Protein AF-Q92461-F1 (afdb_monomer_lite)

Sequence (81 aa):
GVSFHVGSGAGDPNAFLDAVRNAKRVFDQGAAIGMHLNTLDVGGGFSDDSFESSAAVLGDALDKYFPEESGVNLIAEPGRY

Organism: Yarrowia lipolytica (NCBI:txid4952)

Foldseek 3Di:
DDEDALDAPCPDLCSLLVVLVVVLVVCVVCVVVPHDAAEYESEERADPVCNVVNVVSNVVSCCVRPNVVVNHHYHYHYDND

pLDDT: mean 92.5, std 9.49, range [55.59, 98.62]

Structure (mmCIF, N/CA/C/O backbone):
data_AF-Q92461-F1
#
_entry.id   AF-Q92461-F1
#
loop_
_atom_site.group_PDB
_atom_site.id
_atom_site.type_symbol
_atom_site.label_atom_id
_atom_site.label_alt_id
_atom_site.label_comp_id
_atom_site.label_asym_id
_atom_site.label_entity_id
_atom_site.label_seq_id
_atom_site.pdbx_PDB_ins_code
_atom_site.Cartn_x
_atom_site.Cartn_y
_atom_site.Cartn_z
_atom_site.occupancy
_atom_site.B_iso_or_equiv
_atom_site.auth_seq_id
_atom_site.auth_comp_id
_atom_site.auth_asym_id
_atom_site.auth_atom_id
_atom_site.pdbx_PDB_model_num
ATOM 1 N N . GLY A 1 1 ? -13.003 -0.556 0.906 1.00 93.44 1 GLY A N 1
ATOM 2 C CA . GLY A 1 1 ? -11.545 -0.481 1.098 1.00 93.44 1 GLY A CA 1
ATOM 3 C C . GLY A 1 1 ? -10.989 0.689 0.321 1.00 93.44 1 GLY A C 1
ATOM 4 O O . GLY A 1 1 ? -11.776 1.502 -0.153 1.00 93.44 1 GLY A O 1
ATOM 5 N N . VAL A 1 2 ? -9.670 0.760 0.188 1.00 98.06 2 VAL A N 1
ATOM 6 C CA . VAL A 1 2 ? -8.961 1.716 -0.678 1.00 98.06 2 VAL A CA 1
ATOM 7 C C . VAL A 1 2 ? -8.045 0.917 -1.598 1.00 98.06 2 VAL A C 1
ATOM 9 O O . VAL A 1 2 ? -7.487 -0.081 -1.153 1.00 98.06 2 VAL A O 1
ATOM 12 N N . SER A 1 3 ? -7.901 1.344 -2.849 1.00 97.75 3 SER A N 1
ATOM 13 C CA . SER A 1 3 ? -6.897 0.812 -3.770 1.00 97.75 3 SER A CA 1
ATOM 14 C C . SER A 1 3 ? -6.027 1.935 -4.322 1.00 97.75 3 SER A C 1
ATOM 16 O O . SER A 1 3 ? -6.468 3.087 -4.412 1.00 97.75 3 SER A O 1
ATOM 18 N N . PHE A 1 4 ? -4.792 1.611 -4.688 1.00 96.44 4 PHE A N 1
ATOM 19 C CA . PHE A 1 4 ? -3.926 2.493 -5.462 1.00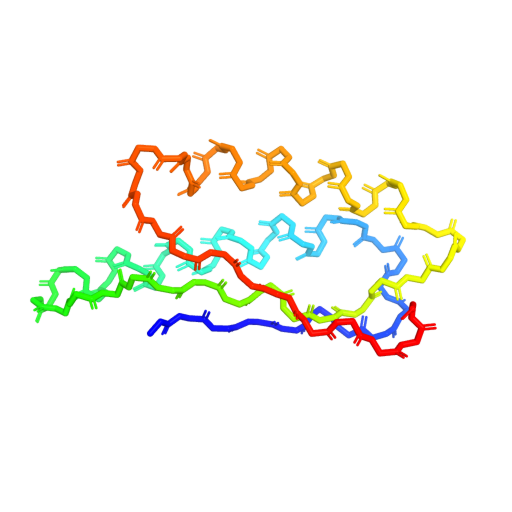 96.44 4 PHE A CA 1
ATOM 20 C C . PHE A 1 4 ? -3.122 1.700 -6.489 1.00 96.44 4 PHE A C 1
ATOM 22 O O . PHE A 1 4 ? -2.978 0.490 -6.385 1.00 96.44 4 PHE A O 1
ATOM 29 N N . HIS A 1 5 ? -2.579 2.395 -7.484 1.00 93.38 5 HIS A N 1
ATOM 30 C CA . HIS A 1 5 ? -1.695 1.805 -8.481 1.00 93.38 5 HIS A CA 1
ATOM 31 C C . HIS A 1 5 ? -0.596 2.817 -8.817 1.00 93.38 5 HIS A C 1
ATOM 33 O O . HIS A 1 5 ? -0.893 3.880 -9.361 1.00 93.38 5 HIS A O 1
ATOM 39 N N . VAL A 1 6 ? 0.662 2.512 -8.476 1.00 86.38 6 VAL A N 1
ATOM 40 C CA . VAL A 1 6 ? 1.798 3.436 -8.696 1.00 86.38 6 VAL A CA 1
ATOM 41 C C . VAL A 1 6 ? 2.217 3.536 -10.169 1.00 86.38 6 VAL A C 1
ATOM 43 O O . VAL A 1 6 ? 2.817 4.531 -10.568 1.00 86.38 6 VAL A O 1
ATOM 46 N N . GLY A 1 7 ? 1.838 2.555 -10.994 1.00 72.88 7 GLY A N 1
ATOM 47 C CA . GLY A 1 7 ? 2.145 2.509 -12.425 1.00 72.88 7 GLY A CA 1
ATOM 48 C C . GLY A 1 7 ? 3.433 1.747 -12.739 1.00 72.88 7 GLY A C 1
ATOM 49 O O . GLY A 1 7 ? 4.387 1.732 -11.966 1.00 72.88 7 GLY A O 1
ATOM 50 N N . SER A 1 8 ? 3.462 1.085 -13.897 1.00 59.53 8 SER A N 1
ATOM 51 C CA . SER A 1 8 ? 4.632 0.339 -14.374 1.00 59.53 8 SER A CA 1
ATOM 52 C C . SER A 1 8 ? 5.801 1.271 -14.697 1.00 59.53 8 SER A C 1
ATOM 54 O O . SER A 1 8 ? 5.623 2.221 -15.462 1.00 59.53 8 SER A O 1
ATOM 56 N N . GLY A 1 9 ? 6.995 0.964 -14.183 1.00 55.59 9 GL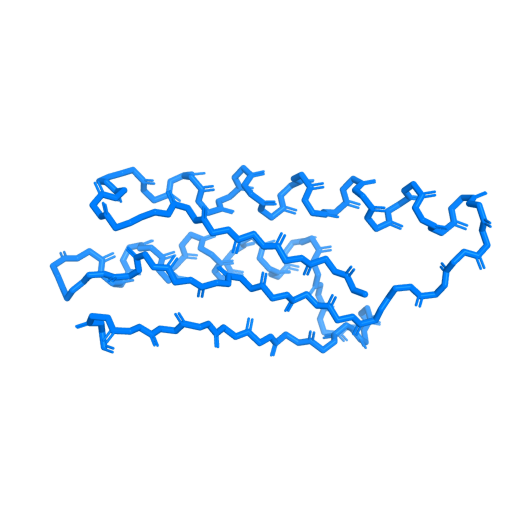Y A N 1
ATOM 57 C CA . GLY A 1 9 ? 8.196 1.778 -14.398 1.00 55.59 9 GLY A CA 1
ATOM 58 C C . GLY A 1 9 ? 8.375 2.910 -13.385 1.00 55.59 9 GLY A C 1
ATOM 59 O O . GLY A 1 9 ? 9.121 3.851 -13.657 1.00 55.59 9 GLY A O 1
ATOM 60 N N . ALA A 1 10 ? 7.709 2.834 -12.227 1.00 58.53 10 ALA A N 1
ATOM 61 C CA . ALA A 1 10 ? 8.019 3.664 -11.071 1.00 58.53 10 ALA A CA 1
ATOM 62 C C . ALA A 1 10 ? 9.452 3.357 -10.600 1.00 58.53 10 ALA A C 1
ATOM 64 O O . ALA A 1 10 ? 9.681 2.528 -9.728 1.00 58.53 10 ALA A O 1
ATOM 65 N N . GLY A 1 11 ? 10.438 4.015 -11.211 1.00 63.31 11 GLY A N 1
ATOM 66 C CA . GLY A 1 11 ? 11.842 3.914 -10.809 1.00 63.31 11 GLY A CA 1
ATOM 67 C C . GLY A 1 11 ? 12.119 4.498 -9.420 1.00 63.31 11 GLY A C 1
ATOM 68 O O . GLY A 1 11 ? 13.238 4.381 -8.931 1.00 63.31 11 GLY A O 1
ATOM 69 N N . ASP A 1 12 ? 11.118 5.124 -8.793 1.00 81.62 12 ASP A N 1
ATOM 70 C CA . ASP A 1 12 ? 11.175 5.642 -7.430 1.00 81.62 12 ASP A CA 1
ATOM 71 C C . ASP A 1 12 ? 10.315 4.788 -6.477 1.00 81.62 12 ASP A C 1
ATOM 73 O O . ASP A 1 12 ? 9.087 4.938 -6.451 1.00 81.62 12 ASP A O 1
ATOM 77 N N . PRO A 1 13 ? 10.942 3.933 -5.646 1.00 83.06 13 PRO A N 1
ATOM 78 C CA . PRO A 1 13 ? 10.267 3.173 -4.595 1.00 83.06 13 PRO A CA 1
ATOM 79 C C . PRO A 1 13 ? 9.429 4.029 -3.633 1.00 83.06 13 PRO A C 1
ATOM 81 O O . PRO A 1 13 ? 8.452 3.537 -3.067 1.00 83.06 13 PRO A O 1
ATOM 84 N N . ASN A 1 14 ? 9.745 5.322 -3.462 1.00 90.00 14 ASN A N 1
ATOM 85 C CA . ASN A 1 14 ? 8.982 6.206 -2.574 1.00 90.00 14 ASN A CA 1
ATOM 86 C C . ASN A 1 14 ? 7.548 6.459 -3.058 1.00 90.00 14 ASN A C 1
ATOM 88 O O . ASN A 1 14 ? 6.701 6.854 -2.254 1.00 90.00 14 ASN A O 1
ATOM 92 N N . ALA A 1 15 ? 7.234 6.169 -4.325 1.00 91.44 15 ALA A N 1
ATOM 93 C CA . ALA A 1 15 ? 5.863 6.225 -4.823 1.00 91.44 15 ALA A CA 1
ATOM 94 C C . ALA A 1 15 ? 4.923 5.301 -4.024 1.00 91.44 15 ALA A C 1
ATOM 96 O O . ALA A 1 15 ? 3.787 5.685 -3.738 1.00 91.44 15 ALA A O 1
ATOM 97 N N . PHE A 1 16 ? 5.401 4.124 -3.591 1.00 94.12 16 PHE A N 1
ATOM 98 C CA . PHE A 1 16 ? 4.631 3.227 -2.721 1.00 94.12 16 PHE A CA 1
ATOM 99 C C . PHE A 1 16 ? 4.393 3.839 -1.339 1.00 94.12 16 PHE A C 1
ATOM 101 O O . PHE A 1 16 ? 3.274 3.796 -0.831 1.00 94.12 16 PHE A O 1
ATOM 108 N N . LEU A 1 17 ? 5.410 4.469 -0.745 1.00 95.88 17 LEU A N 1
ATOM 109 C CA . LEU A 1 17 ? 5.282 5.134 0.554 1.00 95.88 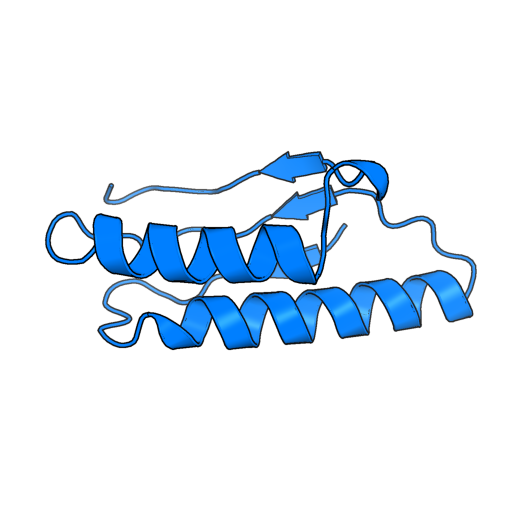17 LEU A CA 1
ATOM 110 C C . LEU A 1 17 ? 4.228 6.248 0.518 1.00 95.88 17 LEU A C 1
ATOM 112 O O . LEU A 1 17 ? 3.379 6.338 1.411 1.00 95.88 17 LEU A O 1
ATOM 116 N N . ASP A 1 18 ? 4.261 7.094 -0.509 1.00 95.44 18 ASP A N 1
ATOM 117 C CA . ASP A 1 18 ? 3.292 8.179 -0.651 1.00 95.44 18 ASP A CA 1
ATOM 118 C C . ASP A 1 18 ? 1.881 7.652 -0.935 1.00 95.44 18 ASP A C 1
ATOM 120 O O . ASP A 1 18 ? 0.905 8.165 -0.376 1.00 95.44 18 ASP A O 1
ATOM 124 N N . ALA A 1 19 ? 1.753 6.580 -1.720 1.00 96.62 19 ALA A N 1
ATOM 125 C CA . ALA A 1 19 ? 0.476 5.918 -1.955 1.00 96.62 19 ALA A CA 1
ATOM 126 C C . ALA A 1 19 ? -0.125 5.341 -0.659 1.00 96.62 19 ALA A C 1
ATOM 128 O O . ALA A 1 19 ? -1.291 5.606 -0.355 1.00 96.62 19 ALA A O 1
ATOM 129 N N . VAL A 1 20 ? 0.678 4.658 0.168 1.00 98.12 20 VAL A N 1
ATOM 130 C CA . VAL A 1 20 ? 0.252 4.131 1.478 1.00 98.12 20 VAL A CA 1
ATOM 131 C C . VAL A 1 20 ? -0.167 5.260 2.426 1.00 98.12 20 VAL A C 1
ATOM 133 O O . VAL A 1 20 ? -1.214 5.174 3.071 1.00 98.12 20 VAL A O 1
ATOM 136 N N . ARG A 1 21 ? 0.587 6.365 2.481 1.00 98.31 21 ARG A N 1
ATOM 137 C CA . ARG A 1 21 ? 0.219 7.550 3.282 1.00 98.31 21 ARG A CA 1
ATOM 138 C C . ARG A 1 21 ? -1.124 8.130 2.862 1.00 98.31 21 ARG A C 1
ATOM 140 O O . ARG A 1 21 ? -1.950 8.467 3.713 1.00 98.31 21 ARG A O 1
ATOM 147 N N . ASN A 1 22 ? -1.346 8.257 1.558 1.00 98.38 22 ASN A N 1
ATOM 148 C CA . ASN A 1 22 ? -2.603 8.763 1.023 1.00 98.38 22 ASN A CA 1
ATOM 149 C C . ASN A 1 22 ? -3.755 7.800 1.314 1.00 98.38 22 ASN A C 1
ATOM 151 O O . ASN A 1 22 ? -4.814 8.246 1.757 1.00 98.38 22 ASN A O 1
ATOM 155 N N . ALA A 1 23 ? -3.535 6.491 1.179 1.00 98.44 23 ALA A N 1
ATOM 156 C CA . ALA A 1 23 ? -4.522 5.490 1.554 1.00 98.44 23 ALA A CA 1
ATOM 157 C C . ALA A 1 23 ? -4.893 5.597 3.038 1.00 98.44 23 ALA A C 1
ATOM 159 O O . ALA A 1 23 ? -6.078 5.636 3.363 1.00 98.44 23 ALA A O 1
ATOM 160 N N . LYS A 1 24 ? -3.915 5.756 3.939 1.00 98.44 24 LYS A N 1
ATOM 161 C CA . LYS A 1 24 ? -4.186 5.935 5.373 1.00 98.44 24 LYS A CA 1
ATOM 162 C C . LYS A 1 24 ? -5.054 7.160 5.652 1.00 98.44 24 LYS A C 1
ATOM 164 O O . LYS A 1 24 ? -5.996 7.076 6.436 1.00 98.44 24 LYS A O 1
ATOM 169 N N . ARG A 1 25 ? -4.792 8.278 4.968 1.00 98.62 25 ARG A N 1
ATOM 170 C CA . ARG A 1 25 ? -5.624 9.490 5.074 1.00 98.62 25 ARG A CA 1
ATOM 171 C C . ARG A 1 25 ? -7.067 9.226 4.652 1.00 98.62 25 ARG A C 1
ATOM 173 O O . ARG A 1 25 ? -7.979 9.704 5.318 1.00 98.62 25 ARG A O 1
ATOM 180 N N . VAL A 1 26 ? -7.280 8.459 3.583 1.00 98.50 26 VAL A N 1
ATOM 181 C CA . VAL A 1 26 ? -8.628 8.071 3.138 1.00 98.50 26 VAL A CA 1
ATOM 182 C C . VAL A 1 26 ? -9.296 7.138 4.151 1.00 98.50 26 VAL A C 1
ATOM 184 O O . VAL A 1 26 ? -10.476 7.317 4.443 1.00 98.50 26 VAL A O 1
ATOM 187 N N . PHE A 1 27 ? -8.555 6.193 4.737 1.00 98.38 27 PHE A N 1
ATOM 188 C CA . PHE A 1 27 ? -9.054 5.358 5.8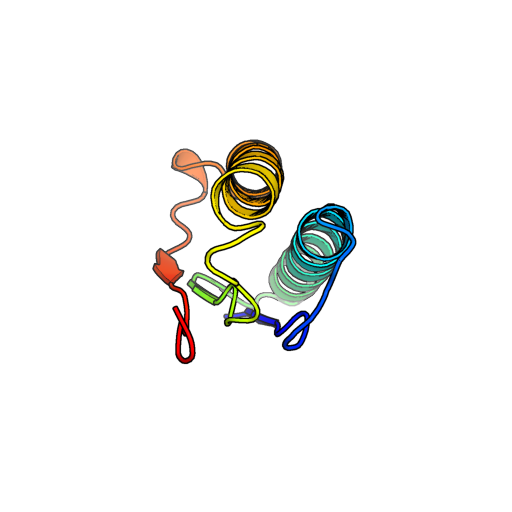34 1.00 98.38 27 PHE A CA 1
ATOM 189 C C . PHE A 1 27 ? -9.536 6.203 7.020 1.00 98.38 27 PHE A C 1
ATOM 191 O O . PHE A 1 27 ? -10.651 6.001 7.499 1.00 98.38 27 PHE A O 1
ATOM 198 N N . ASP A 1 28 ? -8.742 7.191 7.438 1.00 98.12 28 ASP A N 1
ATOM 199 C CA . ASP A 1 28 ? -9.083 8.088 8.548 1.00 98.12 28 ASP A CA 1
ATOM 200 C C . ASP A 1 28 ? -10.304 8.958 8.238 1.00 98.12 28 ASP A C 1
ATOM 202 O O . ASP A 1 28 ? -11.188 9.126 9.079 1.00 98.12 28 ASP A O 1
ATOM 206 N N . GLN A 1 29 ? -10.393 9.472 7.011 1.00 98.50 29 GLN A N 1
ATOM 207 C CA . GLN A 1 29 ? -11.559 10.223 6.548 1.00 98.50 29 GLN A CA 1
ATOM 208 C C . GLN A 1 29 ? -12.818 9.353 6.505 1.00 98.50 29 GLN A C 1
ATOM 210 O O . GLN A 1 29 ? -13.876 9.803 6.935 1.00 98.50 29 GLN A O 1
ATOM 215 N N . GLY A 1 30 ? -12.704 8.108 6.033 1.00 98.12 30 GLY A N 1
ATOM 216 C CA . GLY A 1 30 ? -13.796 7.139 6.035 1.00 98.12 30 GLY A CA 1
ATOM 217 C C . GLY A 1 30 ? -14.287 6.839 7.451 1.00 98.12 30 GLY A C 1
ATOM 218 O O . GLY A 1 30 ? -15.486 6.920 7.715 1.00 98.12 30 GLY A O 1
ATOM 219 N N . ALA A 1 31 ? -13.368 6.577 8.382 1.00 97.44 31 ALA A N 1
ATOM 220 C CA . ALA A 1 31 ? -13.703 6.344 9.784 1.00 97.44 31 ALA A CA 1
ATOM 221 C C . ALA A 1 31 ? -14.415 7.555 10.414 1.00 97.44 31 ALA A C 1
ATOM 223 O O . ALA A 1 31 ? -15.414 7.389 11.115 1.00 97.44 31 ALA A O 1
ATOM 224 N N . ALA A 1 32 ? -13.965 8.778 10.108 1.00 98.31 32 ALA A N 1
ATOM 225 C CA . ALA A 1 32 ? -14.572 10.012 10.611 1.00 98.31 32 ALA A CA 1
ATOM 226 C C . ALA A 1 32 ? -16.032 10.216 10.161 1.00 98.31 32 ALA A C 1
ATOM 228 O O . ALA A 1 32 ? -16.783 10.918 10.837 1.00 98.31 32 ALA A O 1
ATOM 229 N N . ILE A 1 33 ? -16.448 9.595 9.052 1.00 98.00 33 ILE A N 1
ATOM 230 C CA . ILE A 1 33 ? -17.834 9.626 8.555 1.00 98.00 33 ILE A CA 1
ATOM 231 C C . ILE A 1 33 ? -18.599 8.318 8.819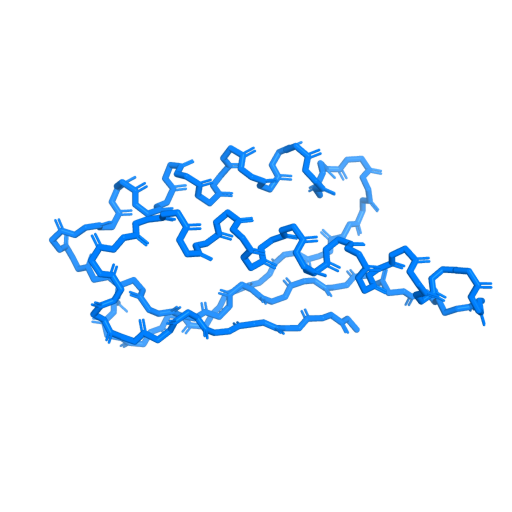 1.00 98.00 33 ILE A C 1
ATOM 233 O O . ILE A 1 33 ? -19.666 8.099 8.248 1.00 98.00 33 ILE A O 1
ATOM 237 N N . GLY A 1 34 ? -18.074 7.446 9.686 1.00 98.00 34 GLY A N 1
ATOM 238 C CA . GLY A 1 34 ? -18.730 6.201 10.094 1.00 98.00 34 GLY A CA 1
ATOM 239 C C . GLY A 1 34 ? -18.597 5.041 9.102 1.00 98.00 34 GLY A C 1
ATOM 240 O O . GLY A 1 34 ? -19.321 4.054 9.223 1.00 98.00 34 GLY A O 1
ATOM 241 N N . MET A 1 35 ? -17.690 5.123 8.122 1.00 97.81 35 MET A N 1
ATOM 242 C CA . MET A 1 35 ? -17.385 3.992 7.243 1.00 97.81 35 MET A CA 1
ATOM 243 C C . MET A 1 35 ? -16.416 3.020 7.916 1.00 97.81 35 MET A C 1
ATOM 245 O O . MET A 1 35 ? -15.392 3.417 8.466 1.00 97.81 35 MET A O 1
ATOM 249 N N . HIS A 1 36 ? -16.687 1.726 7.764 1.00 95.94 36 HIS A N 1
ATOM 250 C CA . HIS A 1 36 ? -15.748 0.661 8.105 1.00 95.94 36 HIS A CA 1
ATOM 251 C C . HIS A 1 36 ? -14.987 0.209 6.856 1.00 95.94 36 HIS A C 1
ATOM 253 O O . HIS A 1 36 ? -15.437 -0.653 6.101 1.00 95.94 36 HIS A O 1
ATOM 259 N N . LEU A 1 37 ? -13.822 0.812 6.625 1.00 97.56 37 LEU A N 1
ATOM 260 C CA . LEU A 1 37 ? -12.880 0.372 5.599 1.00 97.56 37 LEU A CA 1
ATOM 261 C C . LEU A 1 37 ? -11.963 -0.700 6.200 1.00 97.56 37 LEU A C 1
ATOM 263 O O . LEU A 1 37 ? -11.359 -0.476 7.240 1.00 97.56 37 LEU A O 1
ATOM 267 N N . ASN A 1 38 ? -11.874 -1.865 5.557 1.00 97.12 38 ASN A N 1
ATOM 268 C CA . ASN A 1 38 ? -11.174 -3.039 6.097 1.00 97.12 38 ASN A CA 1
ATOM 269 C C . ASN A 1 38 ? -10.240 -3.725 5.090 1.00 97.12 38 ASN A C 1
ATOM 271 O O . ASN A 1 38 ? -9.748 -4.810 5.362 1.00 97.12 38 ASN A O 1
ATOM 275 N N . THR A 1 39 ? -10.058 -3.147 3.903 1.00 98.44 39 THR A N 1
ATOM 276 C CA . THR A 1 39 ? -9.241 -3.734 2.835 1.00 98.44 39 THR A CA 1
ATOM 277 C C . THR A 1 39 ? -8.410 -2.640 2.191 1.00 98.44 39 THR A C 1
ATOM 279 O O . THR A 1 39 ? -8.969 -1.596 1.830 1.00 98.44 39 THR A O 1
ATOM 282 N N . LEU A 1 40 ? -7.112 -2.885 2.054 1.00 98.62 40 LEU A N 1
ATOM 283 C CA . LEU A 1 40 ? -6.188 -2.076 1.274 1.00 98.62 40 LEU A CA 1
ATOM 284 C C . LEU A 1 40 ? -5.634 -2.925 0.131 1.00 98.62 40 LEU A C 1
ATOM 286 O O . LEU A 1 40 ? -5.059 -3.985 0.361 1.00 98.62 40 LEU A O 1
ATOM 290 N N . ASP A 1 41 ? -5.799 -2.423 -1.083 1.00 98.38 41 ASP A N 1
ATOM 291 C CA . ASP A 1 41 ? -5.188 -2.972 -2.284 1.00 98.38 41 ASP A CA 1
ATOM 292 C C . ASP A 1 41 ? -4.010 -2.088 -2.710 1.00 98.38 41 ASP A C 1
ATOM 294 O O . ASP A 1 41 ? -4.187 -0.902 -3.010 1.00 98.38 41 ASP A O 1
ATOM 298 N N . VAL A 1 42 ? -2.802 -2.649 -2.685 1.00 96.81 42 VAL A N 1
ATOM 299 C CA . VAL A 1 42 ? -1.562 -1.932 -3.025 1.00 96.81 42 VAL A CA 1
ATOM 300 C C . VAL A 1 42 ? -1.259 -1.938 -4.529 1.00 96.81 42 VAL A C 1
ATOM 302 O O . VAL A 1 42 ? -0.248 -1.377 -4.957 1.00 96.81 42 VAL A O 1
ATOM 305 N N . GLY A 1 43 ? -2.129 -2.558 -5.331 1.00 94.56 43 GLY A N 1
ATOM 306 C CA . GLY A 1 43 ? -2.037 -2.605 -6.781 1.00 94.56 43 GLY A CA 1
ATOM 307 C C . GLY A 1 43 ? -0.794 -3.333 -7.288 1.00 94.56 43 GLY A C 1
ATOM 308 O O . GLY A 1 43 ? -0.294 -4.277 -6.673 1.00 94.56 43 GLY A O 1
ATOM 309 N N . GLY A 1 44 ? -0.310 -2.892 -8.448 1.00 91.44 44 GLY A N 1
ATOM 310 C CA . GLY A 1 44 ? 0.884 -3.412 -9.111 1.00 91.44 44 GLY A CA 1
ATOM 311 C C . GLY A 1 44 ? 1.916 -2.314 -9.367 1.00 91.44 44 GLY A C 1
ATOM 312 O O . GLY A 1 44 ? 1.928 -1.281 -8.704 1.00 91.44 44 GLY A O 1
ATOM 313 N N . GLY A 1 45 ? 2.773 -2.517 -10.367 1.00 87.94 45 GLY A N 1
ATOM 314 C CA . GLY A 1 45 ? 3.884 -1.604 -10.687 1.00 87.94 45 GLY A CA 1
ATOM 315 C C . GLY A 1 45 ? 5.258 -2.144 -10.287 1.00 87.94 45 GLY A C 1
ATOM 316 O O . GLY A 1 45 ? 6.275 -1.557 -10.652 1.00 87.94 45 GLY A O 1
ATOM 317 N N . PHE A 1 46 ? 5.287 -3.300 -9.621 1.00 89.50 46 PHE A N 1
ATOM 318 C CA . PHE A 1 46 ? 6.496 -4.081 -9.386 1.00 89.50 46 PHE A CA 1
ATOM 319 C C . PHE A 1 46 ? 7.174 -4.476 -10.704 1.00 89.50 46 PHE A C 1
ATOM 321 O O . PHE A 1 46 ? 6.504 -4.774 -11.697 1.00 89.50 46 PHE A O 1
ATOM 328 N N . SER A 1 47 ? 8.503 -4.453 -10.697 1.00 86.62 47 SER A N 1
ATOM 329 C CA . SER A 1 47 ? 9.371 -4.847 -11.810 1.00 86.62 47 SER A CA 1
ATOM 330 C C . SER A 1 47 ? 10.520 -5.685 -11.246 1.00 86.62 47 SER A C 1
ATOM 332 O O . SER A 1 47 ? 10.974 -5.395 -10.142 1.00 86.62 47 SER A O 1
ATOM 334 N N . ASP A 1 48 ? 10.980 -6.711 -11.966 1.00 87.38 48 ASP A N 1
ATOM 335 C CA . ASP A 1 48 ? 12.005 -7.653 -11.470 1.00 87.38 48 ASP A CA 1
ATOM 336 C C . ASP A 1 48 ? 13.315 -6.970 -11.052 1.00 87.38 48 ASP A C 1
ATOM 338 O O . ASP A 1 48 ? 13.993 -7.419 -10.136 1.00 87.38 48 ASP A O 1
ATOM 342 N N . ASP A 1 49 ? 13.681 -5.878 -11.719 1.00 87.31 49 ASP A N 1
ATOM 343 C CA . ASP A 1 49 ? 14.912 -5.122 -11.489 1.00 87.31 49 ASP A CA 1
ATOM 344 C C . ASP A 1 49 ? 14.872 -4.223 -10.243 1.00 87.31 49 ASP A C 1
ATOM 346 O O . ASP A 1 49 ? 15.921 -3.807 -9.748 1.00 87.31 49 ASP A O 1
ATOM 350 N N . SER A 1 50 ? 13.679 -3.916 -9.732 1.00 86.38 50 SER A N 1
ATOM 351 C CA . SER A 1 50 ? 13.463 -3.036 -8.577 1.00 86.38 50 SER A CA 1
ATOM 352 C C . SER A 1 50 ? 12.519 -3.630 -7.529 1.00 86.38 50 SER A C 1
ATOM 354 O O . SER A 1 50 ? 12.021 -2.908 -6.656 1.00 86.38 50 SER A O 1
ATOM 356 N N . PHE A 1 51 ? 12.256 -4.937 -7.600 1.00 90.06 51 PHE A N 1
ATOM 357 C CA . PHE A 1 51 ? 11.266 -5.592 -6.755 1.00 90.06 51 PHE A CA 1
ATOM 358 C C . PHE A 1 51 ? 11.634 -5.479 -5.280 1.00 90.06 51 PHE A C 1
ATOM 360 O O . PHE A 1 51 ? 10.833 -4.983 -4.495 1.00 90.06 51 PHE A O 1
ATOM 367 N N . GLU A 1 52 ? 12.849 -5.869 -4.898 1.00 92.94 52 GLU A N 1
ATOM 368 C CA . GLU A 1 52 ? 13.275 -5.903 -3.499 1.00 92.94 52 GLU A CA 1
ATOM 369 C C . GLU A 1 52 ? 13.270 -4.512 -2.863 1.00 92.94 52 GLU A C 1
ATOM 371 O O . GLU A 1 52 ? 12.844 -4.360 -1.719 1.00 92.94 52 GLU A O 1
ATOM 376 N N . SER A 1 53 ? 13.704 -3.481 -3.594 1.00 92.38 53 SER A N 1
ATOM 377 C CA . SER A 1 53 ? 13.709 -2.107 -3.083 1.00 92.38 53 SER A CA 1
ATOM 378 C C . SER A 1 53 ? 12.291 -1.554 -2.932 1.00 92.38 53 SER A C 1
ATOM 380 O O . SER A 1 53 ? 11.980 -0.930 -1.917 1.00 92.38 53 SER A O 1
ATOM 382 N N . SER A 1 54 ? 11.411 -1.832 -3.896 1.00 91.75 54 SER A N 1
ATOM 383 C CA . SER A 1 54 ? 9.996 -1.451 -3.837 1.00 91.75 54 SER A CA 1
ATOM 384 C C . SER A 1 54 ? 9.259 -2.184 -2.716 1.00 91.75 54 SER A C 1
ATOM 386 O O . SER A 1 54 ? 8.523 -1.562 -1.954 1.00 91.75 54 SER A O 1
ATOM 388 N N . ALA A 1 55 ? 9.489 -3.491 -2.579 1.00 93.81 55 ALA A N 1
ATOM 389 C CA . ALA A 1 55 ? 8.891 -4.333 -1.552 1.00 93.81 55 ALA A CA 1
ATOM 390 C C . ALA A 1 55 ? 9.354 -3.932 -0.148 1.00 93.81 55 ALA A C 1
ATOM 392 O O . ALA A 1 55 ? 8.527 -3.881 0.756 1.00 93.81 55 ALA A O 1
ATOM 393 N N . ALA A 1 56 ? 10.633 -3.588 0.035 1.00 96.25 56 ALA A N 1
ATOM 394 C CA . ALA A 1 56 ? 11.142 -3.094 1.313 1.00 96.25 56 ALA A CA 1
ATOM 395 C C . ALA A 1 56 ? 10.463 -1.777 1.722 1.00 96.25 56 ALA A C 1
ATOM 397 O O . ALA A 1 56 ? 9.940 -1.667 2.828 1.00 96.25 56 ALA A O 1
ATOM 398 N N . VAL A 1 57 ? 10.394 -0.800 0.808 1.00 95.94 57 VAL A N 1
ATOM 399 C CA . VAL A 1 57 ? 9.742 0.492 1.084 1.00 95.94 57 VAL A CA 1
ATOM 400 C C . VAL A 1 57 ? 8.244 0.325 1.339 1.00 95.94 57 VAL A C 1
ATOM 402 O O . VAL A 1 57 ? 7.694 0.967 2.236 1.00 95.94 57 VAL A O 1
ATOM 405 N N . LEU A 1 58 ? 7.576 -0.538 0.571 1.00 96.38 58 LEU A N 1
ATOM 406 C CA . LEU A 1 58 ? 6.170 -0.858 0.781 1.00 96.38 58 LEU A CA 1
ATOM 407 C C . LEU A 1 58 ? 5.948 -1.557 2.130 1.00 96.38 58 LEU A C 1
ATOM 409 O O . LEU A 1 58 ? 5.034 -1.169 2.850 1.00 96.38 58 LEU A O 1
ATOM 413 N N . GLY A 1 59 ? 6.783 -2.535 2.486 1.00 97.69 59 GLY A N 1
ATOM 414 C CA . GLY A 1 59 ? 6.721 -3.255 3.760 1.00 97.69 59 GLY A CA 1
ATOM 415 C C . GLY A 1 59 ? 6.844 -2.312 4.955 1.00 97.69 59 GLY A C 1
ATOM 416 O O . GLY A 1 59 ? 5.928 -2.243 5.769 1.00 97.69 59 GLY A O 1
ATOM 417 N N . ASP A 1 60 ? 7.892 -1.483 4.982 1.00 98.31 60 ASP A N 1
ATOM 418 C CA . ASP A 1 60 ? 8.098 -0.476 6.032 1.00 98.31 60 ASP A CA 1
ATOM 419 C C . ASP A 1 60 ? 6.910 0.501 6.143 1.00 98.31 60 ASP A C 1
ATOM 421 O O . ASP A 1 60 ? 6.535 0.953 7.231 1.00 98.31 60 ASP A O 1
ATOM 425 N N . ALA A 1 61 ? 6.303 0.861 5.007 1.00 98.00 61 ALA A N 1
ATOM 426 C CA . ALA A 1 61 ? 5.127 1.718 4.985 1.00 98.00 61 ALA A CA 1
ATOM 427 C C . ALA A 1 61 ? 3.883 1.001 5.539 1.00 98.00 61 ALA A C 1
ATOM 429 O O . ALA A 1 61 ? 3.131 1.601 6.311 1.00 98.00 61 ALA A O 1
ATOM 430 N N . LEU A 1 62 ? 3.656 -0.261 5.172 1.00 98.38 62 LEU A N 1
ATOM 431 C CA . LEU A 1 62 ? 2.528 -1.054 5.659 1.00 98.38 62 LEU A CA 1
ATOM 432 C C . LEU A 1 62 ? 2.636 -1.295 7.166 1.00 98.38 62 LEU A C 1
ATOM 434 O O . LEU A 1 62 ? 1.688 -0.969 7.873 1.00 98.38 62 LEU A O 1
ATOM 438 N N . ASP A 1 63 ? 3.800 -1.698 7.675 1.00 98.19 63 ASP A N 1
ATOM 439 C CA . ASP A 1 63 ? 4.035 -1.883 9.115 1.00 98.19 63 ASP A CA 1
ATOM 440 C C . ASP A 1 63 ? 3.754 -0.602 9.911 1.00 98.19 63 ASP A C 1
ATOM 442 O O . ASP A 1 63 ? 3.233 -0.629 11.026 1.00 98.19 63 ASP A O 1
ATOM 446 N N . LYS A 1 64 ? 4.063 0.561 9.330 1.00 98.31 64 LYS A N 1
ATOM 447 C CA . LYS A 1 64 ? 3.841 1.853 9.983 1.00 98.31 64 LYS A CA 1
ATOM 448 C C . LYS A 1 64 ? 2.387 2.324 9.947 1.00 98.31 64 LYS A C 1
ATOM 450 O O . LYS A 1 64 ? 1.918 2.923 10.916 1.00 98.31 64 LYS A O 1
ATOM 455 N N . TYR A 1 65 ? 1.710 2.189 8.808 1.00 98.38 65 TYR A N 1
ATOM 456 C CA . TYR A 1 65 ? 0.411 2.832 8.567 1.00 98.38 65 TYR A CA 1
ATOM 457 C C . TYR A 1 65 ? -0.777 1.867 8.654 1.00 98.38 65 TYR A C 1
ATOM 459 O O . TYR A 1 65 ? -1.886 2.310 8.964 1.00 98.38 65 TYR A O 1
ATOM 467 N N . PHE A 1 66 ? -0.543 0.581 8.411 1.00 98.00 66 PHE A N 1
ATOM 468 C CA . PHE A 1 66 ? -1.515 -0.511 8.411 1.00 98.00 66 PHE A CA 1
ATOM 469 C C . PHE A 1 66 ? -0.945 -1.740 9.145 1.00 98.00 66 PHE A C 1
ATOM 471 O O . PHE A 1 66 ? -0.848 -2.811 8.547 1.00 98.00 66 PHE A O 1
ATOM 478 N N . PRO A 1 67 ? -0.552 -1.600 10.426 1.00 97.56 67 PRO A N 1
ATOM 479 C CA . PRO A 1 67 ? 0.029 -2.705 11.182 1.00 97.56 67 PRO A CA 1
ATOM 480 C C . PRO A 1 67 ? -0.991 -3.845 11.349 1.00 97.56 67 PRO A C 1
ATOM 482 O O . PRO A 1 67 ? -2.200 -3.613 11.236 1.00 97.56 67 PRO A O 1
ATOM 485 N N . GLU A 1 68 ? -0.536 -5.068 11.629 1.00 94.81 68 GLU A N 1
ATOM 486 C CA . GLU A 1 68 ? -1.392 -6.266 11.705 1.00 94.81 68 GLU A CA 1
ATOM 487 C C . GLU A 1 68 ? -2.578 -6.084 12.675 1.00 94.81 68 GLU A C 1
ATOM 489 O O . GLU A 1 68 ? -3.706 -6.491 12.387 1.00 94.81 68 GLU A O 1
ATOM 494 N N . GLU A 1 69 ? -2.374 -5.357 13.777 1.00 96.19 69 GLU A N 1
ATOM 495 C CA . GLU A 1 69 ? -3.398 -5.062 14.785 1.00 96.19 69 GLU A CA 1
ATOM 496 C C . GLU A 1 69 ? -4.531 -4.165 14.264 1.00 96.19 69 GLU A C 1
ATOM 498 O O . GLU A 1 69 ? -5.594 -4.090 14.882 1.00 96.19 69 GLU A O 1
ATOM 503 N N . SER A 1 70 ? -4.335 -3.488 13.126 1.00 94.62 70 SER A N 1
ATOM 504 C CA . SER A 1 70 ? -5.400 -2.736 12.452 1.00 94.62 70 SER A CA 1
ATOM 505 C C . SER A 1 70 ? -6.490 -3.645 11.876 1.00 94.62 70 SER A C 1
ATOM 507 O O . SER A 1 70 ? -7.598 -3.173 11.610 1.00 94.62 70 SER A O 1
ATOM 509 N N . GLY A 1 71 ? -6.196 -4.937 11.673 1.00 96.12 71 GLY A N 1
ATOM 510 C CA . GLY A 1 71 ? -7.120 -5.909 11.089 1.00 96.12 71 GLY A CA 1
ATOM 511 C C . GLY A 1 71 ? -7.485 -5.624 9.628 1.00 96.12 71 GLY A C 1
ATOM 512 O O . GLY A 1 71 ? -8.496 -6.133 9.138 1.00 96.12 71 GLY A O 1
ATOM 513 N N . VAL A 1 72 ? -6.710 -4.785 8.933 1.00 98.00 72 VAL A N 1
ATOM 514 C CA . VAL A 1 72 ? -6.925 -4.473 7.517 1.00 98.00 72 VAL A CA 1
ATOM 515 C C . VAL A 1 72 ? -6.429 -5.631 6.653 1.00 98.00 72 VAL A C 1
ATOM 517 O O . VAL A 1 72 ? -5.284 -6.055 6.752 1.00 98.00 72 VAL A O 1
ATOM 520 N N . ASN A 1 73 ? -7.292 -6.120 5.766 1.00 98.12 73 ASN A N 1
ATOM 521 C CA . ASN A 1 73 ? -6.944 -7.112 4.758 1.00 98.12 73 ASN A CA 1
ATOM 522 C C . ASN A 1 73 ? -6.085 -6.470 3.657 1.00 98.12 73 ASN A C 1
ATOM 524 O O . ASN A 1 73 ? -6.541 -5.539 2.989 1.00 98.12 73 ASN A O 1
ATOM 528 N N . LEU A 1 74 ? -4.863 -6.963 3.463 1.00 98.12 74 LEU A N 1
ATOM 529 C CA . LEU A 1 74 ? -3.920 -6.458 2.464 1.00 98.12 74 LEU A CA 1
ATOM 530 C C . LEU A 1 74 ? -3.925 -7.363 1.228 1.00 98.12 74 LEU A C 1
ATOM 532 O O . LEU A 1 74 ? -3.756 -8.575 1.348 1.00 98.12 74 LEU A O 1
ATOM 536 N N . ILE A 1 75 ? -4.102 -6.775 0.045 1.00 98.00 75 ILE A N 1
ATOM 537 C CA . ILE A 1 75 ? -4.027 -7.470 -1.250 1.00 98.00 75 ILE A CA 1
ATOM 538 C C . ILE A 1 75 ? -3.174 -6.667 -2.239 1.00 98.00 75 ILE A C 1
ATOM 540 O O . ILE A 1 75 ? -2.933 -5.482 -2.021 1.00 98.00 75 ILE A O 1
ATOM 544 N N . ALA A 1 76 ? -2.718 -7.313 -3.313 1.00 95.94 76 ALA A N 1
ATOM 545 C CA . ALA A 1 76 ? -1.956 -6.694 -4.398 1.00 95.94 76 ALA A CA 1
ATOM 546 C C . ALA A 1 76 ? -2.420 -7.231 -5.762 1.00 95.94 76 ALA A C 1
ATOM 548 O O . ALA A 1 76 ? -2.933 -8.349 -5.852 1.00 95.94 76 ALA A O 1
ATOM 549 N N . GLU A 1 77 ? -2.154 -6.469 -6.822 1.00 94.50 77 GLU A N 1
ATOM 550 C CA . GLU A 1 77 ? -2.483 -6.787 -8.219 1.00 94.50 77 GLU A CA 1
ATOM 551 C C . GLU A 1 77 ? -1.207 -6.823 -9.098 1.00 94.50 77 GLU A C 1
ATOM 553 O O . GLU A 1 77 ?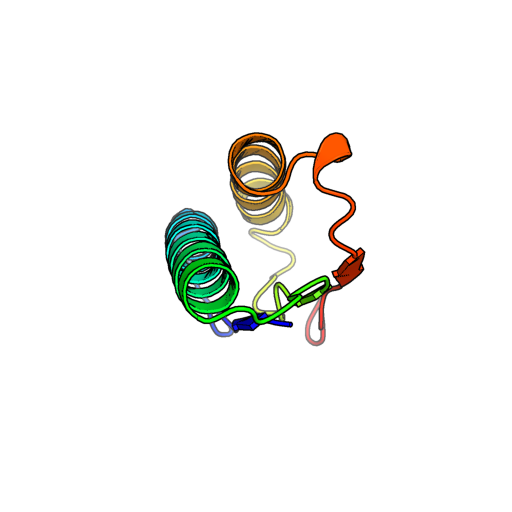 -1.056 -6.013 -10.024 1.00 94.50 77 GLU A O 1
ATOM 558 N N . PRO A 1 78 ? -0.228 -7.712 -8.821 1.00 89.81 78 PRO A N 1
ATOM 559 C CA . PRO A 1 78 ? 0.935 -7.868 -9.690 1.00 89.81 78 PRO A CA 1
ATOM 560 C C . PRO A 1 78 ? 0.506 -8.387 -11.070 1.00 89.81 78 PRO A C 1
ATOM 562 O O . PRO A 1 78 ? -0.439 -9.165 -11.195 1.00 89.81 78 PRO A O 1
ATOM 565 N N . GLY A 1 79 ? 1.201 -7.939 -12.118 1.00 88.31 79 GLY A N 1
ATOM 566 C CA . GLY A 1 79 ? 0.888 -8.334 -13.495 1.00 88.31 79 GLY A CA 1
ATOM 567 C C . GLY A 1 79 ? 2.111 -8.620 -14.360 1.00 88.31 79 GLY A C 1
ATOM 568 O O . GLY A 1 79 ? 2.163 -9.652 -15.016 1.00 88.31 79 GLY A O 1
ATOM 569 N N . ARG A 1 80 ? 3.075 -7.688 -14.413 1.00 77.62 80 ARG A N 1
ATOM 570 C CA . ARG A 1 80 ? 4.352 -7.895 -15.128 1.00 77.62 80 ARG A CA 1
ATOM 571 C C . ARG A 1 80 ? 5.368 -8.682 -14.291 1.00 77.62 80 ARG A C 1
ATOM 573 O O . ARG A 1 80 ? 6.233 -9.314 -14.885 1.00 77.62 80 ARG A O 1
ATOM 580 N N . TYR A 1 81 ? 5.246 -8.574 -12.970 1.00 71.06 81 TYR A N 1
ATOM 581 C CA . TYR A 1 81 ? 5.905 -9.433 -11.993 1.00 71.06 81 TYR A CA 1
ATOM 582 C C . TYR A 1 81 ? 5.212 -10.796 -11.955 1.00 71.06 81 TYR A C 1
ATOM 584 O O . TYR A 1 81 ? 3.958 -10.779 -12.016 1.00 71.06 81 TYR A O 1
#

InterPro domains:
  IPR002433 Ornithine decarboxylase [PTHR11482] (1-81)
  IPR022644 Orn/DAP/Arg decarboxylase 2, N-terminal [PF02784] (1-81)
  IPR022657 Orn/DAP/Arg decarboxylase 2, conserved site [PS00879] (30-47)
  IPR029066 PLP-binding barrel [G3DSA:3.20.20.10] (1-81)
  IPR029066 PLP-binding barrel [SSF51419] (1-81)

Radius of gyration: 12.6 Å; chains: 1; bounding box: 34×20×30 Å

Secondary structure (DSSP, 8-state):
-EE----TT---THHHHHHHHHHHHHHHHHHHTT----EEE------TTTHHHHHHHHHHHHHHHS-GGG-PEEE---S--